Protein AF-A0A7U9SMJ0-F1 (afdb_monomer)

Sequence (114 aa):
MANGVTDVLMTYPGAEDYAAFNEEVFFVGTASQAQEAGYDLNVVLSGVGNAQETVGKPDILAMEDARLLIMDIAEPVKLGGKALYISDNATVSQNAKTAWRIHGESGLVYVIFK

Solvent-accessible surface area (backbone atoms only — not comparable to full-atom values): 6629 Å² total; per-residue (Å²): 132,81,86,83,79,82,89,83,88,84,86,62,97,44,53,62,54,46,14,64,74,69,75,44,54,41,46,75,43,39,46,63,55,39,48,74,72,67,53,84,55,90,47,66,25,31,24,70,92,42,70,88,46,68,43,39,42,73,53,52,58,66,41,78,88,35,37,31,39,39,32,63,57,76,67,75,43,78,52,101,32,33,53,47,29,30,24,89,46,38,49,60,45,99,81,27,35,33,40,32,48,41,90,91,56,75,73,77,32,42,37,35,28,79

Structure (mmCIF, N/CA/C/O backbone):
data_AF-A0A7U9SMJ0-F1
#
_entry.id   AF-A0A7U9SMJ0-F1
#
loop_
_atom_site.group_PDB
_atom_site.id
_atom_site.type_symbol
_atom_site.label_atom_id
_atom_site.label_alt_id
_atom_site.label_comp_id
_atom_site.label_asym_id
_atom_site.label_entity_id
_atom_site.label_seq_id
_atom_site.pdbx_PDB_ins_code
_atom_site.Cartn_x
_atom_site.Cartn_y
_atom_site.Cartn_z
_atom_site.occupancy
_atom_site.B_iso_or_equiv
_atom_site.auth_seq_id
_atom_site.auth_comp_id
_atom_site.auth_asym_id
_atom_site.auth_atom_id
_atom_site.pdbx_PDB_model_num
ATOM 1 N N . MET A 1 1 ? 14.835 16.521 -36.339 1.00 45.03 1 MET A N 1
ATOM 2 C CA . MET A 1 1 ? 15.362 15.304 -35.693 1.00 45.03 1 MET A CA 1
ATOM 3 C C . MET A 1 1 ? 14.473 15.054 -34.489 1.00 45.03 1 MET A C 1
ATOM 5 O O . MET A 1 1 ? 14.346 15.962 -33.683 1.00 45.03 1 MET A O 1
ATOM 9 N N . ALA A 1 2 ? 13.749 13.934 -34.443 1.00 56.38 2 ALA A N 1
ATOM 10 C CA . ALA A 1 2 ? 12.997 13.542 -33.250 1.00 56.38 2 ALA A CA 1
ATOM 11 C C . ALA A 1 2 ? 14.013 13.009 -32.232 1.00 56.38 2 ALA A C 1
ATOM 13 O O . ALA A 1 2 ? 14.895 12.242 -32.611 1.00 56.38 2 ALA A O 1
ATOM 14 N N . ASN A 1 3 ? 13.947 13.467 -30.986 1.00 65.50 3 ASN A N 1
ATOM 15 C CA . ASN A 1 3 ? 15.024 13.380 -29.994 1.00 65.50 3 ASN A CA 1
ATOM 16 C C . ASN A 1 3 ? 15.262 11.969 -29.410 1.00 65.50 3 ASN A C 1
ATOM 18 O O . ASN A 1 3 ? 15.470 11.856 -28.212 1.00 65.50 3 ASN A O 1
ATOM 22 N N . GLY A 1 4 ? 15.219 10.897 -30.208 1.00 78.44 4 GLY A N 1
ATOM 23 C CA . GLY A 1 4 ? 15.694 9.564 -29.807 1.00 78.44 4 GLY A CA 1
ATOM 24 C C . GLY A 1 4 ? 15.054 8.955 -28.550 1.00 78.44 4 GLY A C 1
ATOM 25 O O . GLY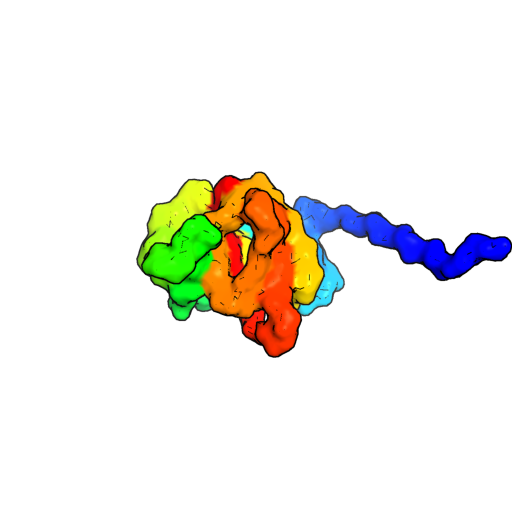 A 1 4 ? 15.662 8.080 -27.946 1.00 78.44 4 GLY A O 1
ATOM 26 N N . VAL A 1 5 ? 13.867 9.407 -28.136 1.00 82.75 5 VAL A N 1
ATOM 27 C CA . VAL A 1 5 ? 13.143 8.862 -26.976 1.00 82.75 5 VAL A CA 1
ATOM 28 C C . VAL A 1 5 ? 12.265 7.697 -27.429 1.00 82.75 5 VAL A C 1
ATOM 30 O O . VAL A 1 5 ? 11.589 7.796 -28.453 1.00 82.75 5 VAL A O 1
ATOM 33 N N . THR A 1 6 ? 12.289 6.601 -26.670 1.00 83.62 6 THR A N 1
ATOM 34 C CA . THR A 1 6 ? 11.388 5.452 -26.833 1.00 83.62 6 THR A CA 1
ATOM 35 C C . THR A 1 6 ? 10.601 5.263 -25.546 1.00 83.62 6 THR A C 1
ATOM 37 O O . THR A 1 6 ? 11.203 5.106 -24.487 1.00 83.62 6 THR A O 1
ATOM 40 N N . ASP A 1 7 ? 9.275 5.235 -25.659 1.00 87.62 7 ASP A N 1
ATOM 41 C CA . ASP A 1 7 ? 8.376 4.881 -24.565 1.00 87.62 7 ASP A CA 1
ATOM 42 C C . ASP A 1 7 ? 7.997 3.402 -24.676 1.00 87.62 7 ASP A C 1
ATOM 44 O O . ASP A 1 7 ? 7.677 2.910 -25.762 1.00 87.62 7 ASP A O 1
ATOM 48 N N . VAL A 1 8 ? 8.012 2.691 -23.550 1.00 89.12 8 VAL A N 1
ATOM 49 C CA . VAL A 1 8 ? 7.594 1.288 -23.471 1.00 89.12 8 VAL A CA 1
ATOM 50 C C . VAL A 1 8 ? 6.406 1.186 -22.524 1.00 89.12 8 VAL A C 1
ATOM 52 O O . VAL A 1 8 ? 6.463 1.659 -21.392 1.00 89.12 8 VAL A O 1
ATOM 55 N N . LEU A 1 9 ? 5.335 0.540 -22.987 1.00 91.19 9 LEU A N 1
ATOM 56 C CA . LEU A 1 9 ? 4.206 0.139 -22.154 1.00 91.19 9 LEU A CA 1
ATOM 57 C C . LEU A 1 9 ? 4.215 -1.384 -22.027 1.00 91.19 9 LEU A C 1
ATOM 59 O O . LEU A 1 9 ? 4.048 -2.090 -23.020 1.00 91.19 9 LEU A O 1
ATOM 63 N N . MET A 1 10 ? 4.38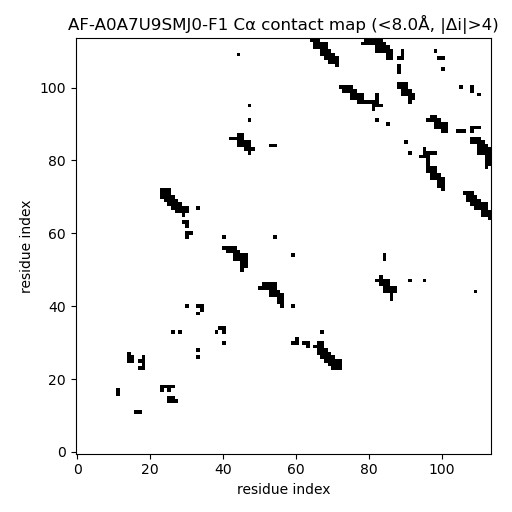5 -1.878 -20.804 1.00 93.81 10 MET A N 1
ATOM 64 C CA . MET A 1 10 ? 4.312 -3.301 -20.486 1.00 93.81 10 MET A CA 1
ATOM 65 C C . MET A 1 10 ? 3.069 -3.569 -19.639 1.00 93.81 10 MET A C 1
ATOM 67 O O . MET A 1 10 ? 2.717 -2.779 -18.767 1.00 93.81 10 MET A O 1
ATOM 71 N N . THR A 1 11 ? 2.365 -4.660 -19.932 1.00 95.12 11 THR A N 1
ATOM 72 C CA . THR A 1 11 ? 1.180 -5.085 -19.178 1.00 95.12 11 THR A CA 1
ATOM 73 C C . THR A 1 11 ? 1.440 -6.461 -18.597 1.00 95.12 11 THR A C 1
ATOM 75 O O . THR A 1 11 ? 1.767 -7.390 -19.331 1.00 95.12 11 THR A O 1
ATOM 78 N N . TYR A 1 12 ? 1.275 -6.568 -17.284 1.00 94.81 12 TYR A N 1
ATOM 79 C CA . TYR A 1 12 ? 1.403 -7.804 -16.524 1.00 94.81 12 TYR A CA 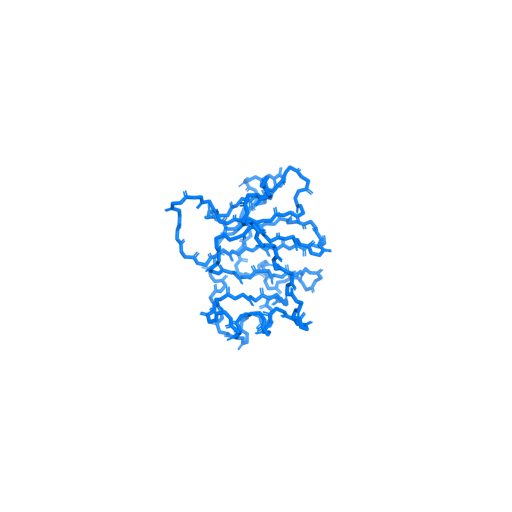1
ATOM 80 C C . TYR A 1 12 ? 0.003 -8.299 -16.129 1.00 94.81 12 TYR A C 1
ATOM 82 O O . TYR A 1 12 ? -0.873 -7.457 -15.900 1.00 94.81 12 TYR A O 1
ATOM 90 N N . PRO A 1 13 ? -0.241 -9.620 -16.048 1.00 95.94 13 PRO A N 1
ATOM 91 C CA . PRO A 1 13 ? -1.532 -10.145 -15.603 1.00 95.94 13 PRO A CA 1
ATOM 92 C C . PRO A 1 13 ? -1.890 -9.716 -14.172 1.00 95.94 13 PRO A C 1
ATOM 94 O O . PRO A 1 13 ? -3.039 -9.345 -13.916 1.00 95.94 13 PRO A O 1
ATOM 97 N N . GLY A 1 14 ? -0.912 -9.702 -13.262 1.00 93.12 14 GLY A N 1
ATOM 98 C CA . GLY A 1 14 ? -1.099 -9.267 -11.883 1.00 93.12 14 GLY A CA 1
ATOM 99 C C . GLY A 1 14 ? 0.147 -8.671 -11.227 1.00 93.12 14 GLY A C 1
ATOM 100 O O . GLY A 1 14 ? 1.220 -8.558 -11.818 1.00 93.12 14 GLY A O 1
ATOM 101 N N . ALA A 1 15 ? -0.026 -8.277 -9.962 1.00 93.44 15 ALA A N 1
ATOM 102 C CA . ALA A 1 15 ? 1.041 -7.757 -9.106 1.00 93.44 15 ALA A CA 1
ATOM 103 C C . ALA A 1 15 ? 2.177 -8.778 -8.913 1.00 93.44 15 ALA A C 1
ATOM 105 O O . ALA A 1 15 ? 3.343 -8.404 -8.925 1.00 93.44 15 ALA A O 1
ATOM 106 N N . GLU A 1 16 ? 1.831 -10.062 -8.794 1.00 93.81 16 GLU A N 1
ATOM 107 C CA . GLU A 1 16 ? 2.792 -11.157 -8.643 1.00 93.81 16 GLU A CA 1
ATOM 108 C C . GLU A 1 16 ? 3.674 -11.348 -9.884 1.00 93.81 16 GLU A C 1
ATOM 110 O O . GLU A 1 16 ? 4.879 -11.537 -9.747 1.00 93.81 16 GLU A O 1
ATOM 115 N N . ASP A 1 17 ? 3.117 -11.213 -11.093 1.00 96.81 17 ASP A N 1
ATOM 116 C CA . ASP A 1 17 ? 3.892 -11.300 -12.335 1.00 96.81 17 ASP A CA 1
ATOM 117 C C . ASP A 1 17 ? 4.839 -10.108 -12.487 1.00 96.81 17 ASP A C 1
ATOM 119 O O . ASP A 1 17 ? 5.972 -10.270 -12.939 1.00 96.81 17 ASP A O 1
ATOM 123 N N . TYR A 1 18 ? 4.389 -8.909 -12.094 1.00 95.25 18 TYR A N 1
ATOM 124 C CA . TYR A 1 18 ? 5.249 -7.727 -12.035 1.00 95.25 18 TYR A CA 1
ATOM 125 C C . TYR A 1 18 ? 6.411 -7.953 -11.062 1.00 95.25 18 TYR A C 1
ATOM 127 O O . TYR A 1 18 ? 7.564 -7.746 -11.439 1.00 95.25 18 TYR A O 1
ATOM 135 N N . ALA A 1 19 ? 6.116 -8.404 -9.839 1.00 95.31 19 ALA A N 1
ATOM 136 C CA . ALA A 1 19 ? 7.120 -8.677 -8.814 1.00 95.31 19 ALA A CA 1
ATOM 137 C C . ALA A 1 19 ? 8.146 -9.710 -9.299 1.00 95.31 19 ALA A C 1
ATOM 139 O O . ALA A 1 19 ? 9.349 -9.469 -9.235 1.00 95.31 19 ALA A O 1
ATOM 140 N N . ALA A 1 20 ? 7.672 -10.829 -9.854 1.00 96.19 20 ALA A N 1
ATOM 141 C CA . ALA A 1 20 ? 8.522 -11.909 -10.337 1.00 96.19 20 ALA A CA 1
ATOM 142 C C . ALA A 1 20 ? 9.393 -11.493 -11.530 1.00 96.19 20 ALA A C 1
ATOM 144 O O . ALA A 1 20 ? 10.559 -11.870 -11.588 1.00 96.19 20 ALA A O 1
ATOM 145 N N . PHE A 1 21 ? 8.848 -10.720 -12.475 1.00 96.19 21 PHE A N 1
ATOM 146 C CA . PHE A 1 21 ? 9.602 -10.270 -13.646 1.00 96.19 21 PHE A CA 1
ATOM 147 C C . PHE A 1 21 ? 10.675 -9.233 -13.294 1.00 96.19 21 PHE A C 1
ATOM 149 O O . PHE A 1 21 ? 11.754 -9.260 -13.881 1.00 96.19 21 PHE A O 1
ATOM 156 N N . ASN A 1 22 ? 10.376 -8.318 -12.367 1.00 95.06 22 ASN A N 1
ATOM 157 C CA . ASN A 1 22 ? 11.300 -7.248 -11.980 1.00 95.06 22 ASN A CA 1
ATOM 158 C C . ASN A 1 22 ? 12.225 -7.645 -10.817 1.00 95.06 22 ASN A C 1
ATOM 160 O O . ASN A 1 22 ? 13.122 -6.881 -10.492 1.00 95.06 22 ASN A O 1
ATOM 164 N N . GLU A 1 23 ? 12.034 -8.830 -10.225 1.00 95.50 23 GLU A N 1
ATOM 165 C CA . GLU A 1 23 ? 12.748 -9.301 -9.026 1.00 95.50 23 GLU A CA 1
ATOM 166 C C . GLU A 1 23 ? 12.565 -8.363 -7.814 1.00 95.50 23 GLU A C 1
ATOM 168 O O . GLU A 1 23 ? 13.453 -8.209 -6.978 1.00 95.50 23 GLU A O 1
ATOM 173 N N . GLU A 1 24 ? 11.377 -7.763 -7.707 1.00 95.38 24 GLU A N 1
ATOM 174 C CA . GLU A 1 24 ? 11.035 -6.742 -6.712 1.00 95.38 24 GLU A CA 1
ATOM 175 C C . GLU A 1 24 ? 9.990 -7.235 -5.706 1.00 95.38 24 GLU A C 1
ATOM 177 O O . GLU A 1 24 ? 9.207 -8.153 -5.969 1.00 95.38 24 GLU A O 1
ATOM 182 N N . VAL A 1 25 ? 9.896 -6.561 -4.556 1.00 96.94 25 VAL A N 1
ATOM 183 C CA . VAL A 1 25 ? 8.767 -6.766 -3.639 1.00 96.94 25 VAL A CA 1
ATOM 184 C C . VAL A 1 25 ? 7.586 -5.921 -4.102 1.00 96.94 25 VAL A C 1
ATOM 186 O O . VAL A 1 25 ? 7.606 -4.694 -4.001 1.00 96.94 25 VAL A O 1
ATOM 189 N N . PHE A 1 26 ? 6.526 -6.580 -4.568 1.00 97.69 26 PHE A N 1
ATOM 190 C CA . PHE A 1 26 ? 5.280 -5.916 -4.939 1.00 97.69 26 PHE A CA 1
ATOM 191 C C . PHE A 1 26 ? 4.068 -6.826 -4.703 1.00 97.69 26 PHE A C 1
ATOM 193 O O . PHE A 1 26 ? 3.742 -7.700 -5.504 1.00 97.69 26 PHE A O 1
ATOM 200 N N . PHE A 1 27 ? 3.383 -6.617 -3.582 1.00 98.19 27 PHE A N 1
ATOM 201 C CA . PHE A 1 27 ? 2.246 -7.420 -3.147 1.00 98.19 27 PHE A CA 1
ATOM 202 C C . PHE A 1 27 ? 0.973 -6.581 -3.072 1.00 98.19 27 PHE A C 1
ATOM 204 O O . PHE A 1 27 ? 0.981 -5.476 -2.532 1.00 98.19 27 PHE A O 1
ATOM 211 N N . VAL A 1 28 ? -0.147 -7.137 -3.549 1.00 97.81 28 VAL A N 1
ATOM 212 C CA . VAL A 1 28 ? -1.480 -6.539 -3.386 1.00 97.81 28 VAL A CA 1
ATOM 213 C C . VAL A 1 28 ? -2.504 -7.612 -3.019 1.00 97.81 28 VAL A C 1
ATOM 215 O O . VAL A 1 28 ? -2.943 -8.387 -3.866 1.00 97.81 28 VAL A O 1
ATOM 218 N N . GLY A 1 29 ? -2.998 -7.600 -1.785 1.00 97.69 29 GLY A N 1
ATOM 219 C CA . GLY A 1 29 ? -3.906 -8.636 -1.271 1.00 97.69 29 GLY A CA 1
ATOM 220 C C . GLY A 1 29 ? -4.702 -8.165 -0.062 1.00 97.69 29 GLY A C 1
ATOM 221 O O . GLY A 1 29 ? -4.884 -6.962 0.114 1.00 97.69 29 GLY A O 1
ATOM 222 N N . THR A 1 30 ? -5.217 -9.092 0.736 1.00 98.12 30 THR A N 1
ATOM 223 C CA . THR A 1 30 ? -5.737 -8.818 2.086 1.00 98.12 30 THR A CA 1
ATOM 224 C C . THR A 1 30 ? -4.610 -8.907 3.120 1.00 98.12 30 THR A C 1
ATOM 226 O O . THR A 1 30 ? -3.532 -9.435 2.835 1.00 98.12 30 THR A O 1
ATOM 229 N N . ALA A 1 31 ? -4.853 -8.432 4.344 1.00 98.06 31 ALA A N 1
ATOM 230 C CA . ALA A 1 31 ? -3.897 -8.588 5.441 1.00 98.06 31 ALA A CA 1
ATOM 231 C C . ALA A 1 31 ? -3.616 -10.071 5.770 1.00 98.06 31 ALA A C 1
ATOM 233 O O . ALA A 1 31 ? -2.465 -10.437 5.992 1.00 98.06 31 ALA A O 1
ATOM 234 N N . SER A 1 32 ? -4.633 -10.944 5.713 1.00 97.50 32 SER A N 1
ATOM 235 C CA . SER A 1 32 ? -4.451 -12.397 5.898 1.00 97.50 32 SER A CA 1
ATOM 236 C C . SER A 1 32 ? -3.515 -12.990 4.845 1.00 97.50 32 SER A C 1
ATOM 238 O O . SER A 1 32 ? -2.563 -13.684 5.185 1.00 97.50 32 SER A O 1
ATOM 240 N N . GLN A 1 33 ? -3.728 -12.648 3.569 1.00 97.94 33 GLN A N 1
ATOM 241 C CA . GLN A 1 33 ? -2.874 -13.111 2.470 1.00 97.94 33 GLN A CA 1
ATOM 242 C C . GLN A 1 33 ? -1.429 -12.618 2.620 1.00 97.94 33 GLN A C 1
ATOM 244 O O . GLN A 1 33 ? -0.497 -13.361 2.331 1.00 97.94 33 GLN A O 1
ATOM 249 N N . ALA A 1 34 ? -1.222 -11.386 3.099 1.00 98.19 34 ALA A N 1
ATOM 250 C CA . ALA A 1 34 ? 0.122 -10.871 3.357 1.00 98.19 34 ALA A CA 1
ATOM 251 C C . ALA A 1 34 ? 0.827 -11.653 4.475 1.00 98.19 34 ALA A C 1
ATOM 253 O O . ALA A 1 34 ? 2.010 -11.975 4.364 1.00 98.19 34 ALA A O 1
ATOM 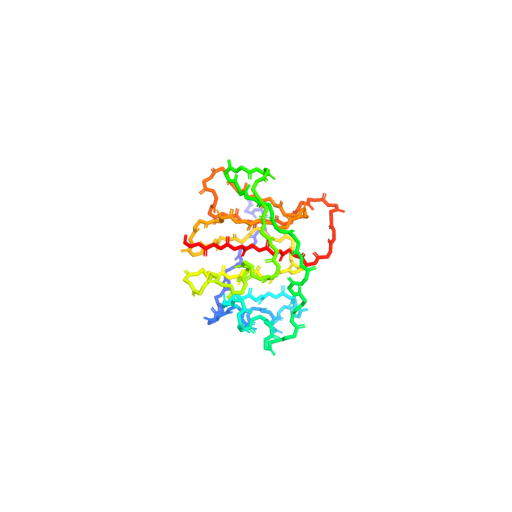254 N N . GLN A 1 35 ? 0.096 -11.992 5.539 1.00 97.31 35 GLN A N 1
ATOM 255 C CA . GLN A 1 35 ? 0.630 -12.796 6.633 1.00 97.31 35 GLN A CA 1
ATOM 256 C C . GLN A 1 35 ? 0.977 -14.220 6.174 1.00 97.31 35 GLN A C 1
ATOM 258 O O . GLN A 1 35 ? 2.036 -14.732 6.532 1.00 97.31 35 GLN A O 1
ATOM 263 N N . GLU A 1 36 ? 0.120 -14.844 5.365 1.00 97.62 36 GLU A N 1
ATOM 264 C CA . GLU A 1 36 ? 0.373 -16.158 4.754 1.00 97.62 36 GLU A CA 1
ATOM 265 C C . GLU A 1 36 ? 1.589 -16.134 3.817 1.00 97.62 36 GLU A C 1
ATOM 267 O O . GLU A 1 36 ? 2.365 -17.089 3.792 1.00 97.62 36 GLU A O 1
ATOM 272 N N . ALA A 1 37 ? 1.799 -15.023 3.105 1.00 96.75 37 ALA A N 1
ATOM 273 C CA . ALA A 1 37 ? 2.975 -14.789 2.268 1.00 96.75 37 ALA A CA 1
ATOM 274 C C . ALA A 1 37 ? 4.257 -14.469 3.068 1.00 96.75 37 ALA A C 1
ATOM 276 O O . ALA A 1 37 ? 5.333 -14.364 2.482 1.00 96.75 37 ALA A O 1
ATOM 277 N N . GLY A 1 38 ? 4.167 -14.339 4.398 1.00 97.62 38 GLY A N 1
ATOM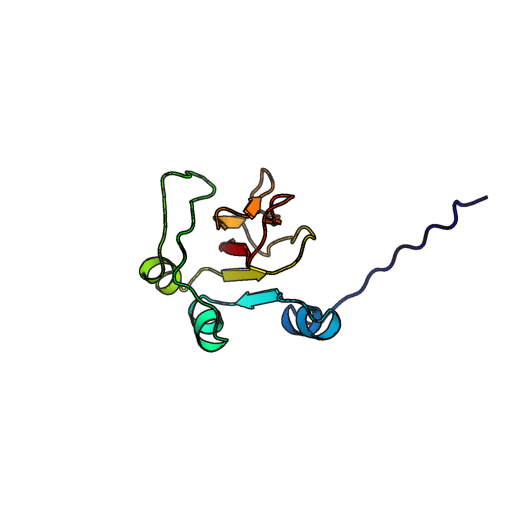 278 C CA . GLY A 1 38 ? 5.316 -14.153 5.287 1.00 97.62 38 GLY A CA 1
ATOM 279 C C . GLY A 1 38 ? 5.711 -12.699 5.558 1.00 97.62 38 GLY A C 1
ATOM 280 O O . GLY A 1 38 ? 6.773 -12.471 6.138 1.00 97.62 38 GLY A O 1
ATOM 281 N N . TYR A 1 39 ? 4.889 -11.715 5.183 1.00 98.19 39 TYR A N 1
ATOM 282 C CA . TYR A 1 39 ? 5.160 -10.312 5.505 1.00 98.19 39 TYR A CA 1
ATOM 283 C C . TYR A 1 39 ? 4.937 -10.017 6.994 1.00 98.19 39 TYR A C 1
ATOM 285 O O . TYR A 1 39 ? 3.966 -10.475 7.605 1.00 98.19 39 TYR A O 1
ATOM 293 N N . ASP A 1 40 ? 5.819 -9.200 7.578 1.00 97.62 40 ASP A N 1
ATOM 294 C CA . ASP A 1 40 ? 5.665 -8.746 8.958 1.00 97.62 40 ASP A CA 1
ATOM 295 C C . ASP A 1 40 ? 4.657 -7.596 9.045 1.00 97.62 40 ASP A C 1
ATOM 297 O O . ASP A 1 40 ? 4.911 -6.475 8.615 1.00 97.62 40 ASP A O 1
ATOM 301 N N . LEU A 1 41 ? 3.498 -7.883 9.637 1.00 98.06 41 LEU A N 1
ATOM 302 C CA . LEU A 1 41 ? 2.452 -6.893 9.889 1.00 98.06 41 LEU A CA 1
ATOM 303 C C . LEU A 1 41 ? 2.565 -6.233 11.267 1.00 98.06 41 LEU A C 1
ATOM 305 O O . LEU A 1 41 ? 1.649 -5.514 11.663 1.00 98.06 41 LEU A O 1
ATOM 309 N N . ASN A 1 42 ? 3.640 -6.472 12.027 1.00 97.75 42 ASN A N 1
ATOM 310 C CA . ASN A 1 42 ? 3.921 -5.766 13.278 1.00 97.75 42 ASN A CA 1
ATOM 311 C C . ASN A 1 42 ? 4.421 -4.332 13.019 1.00 97.75 42 ASN A C 1
ATOM 313 O O . ASN A 1 42 ? 5.497 -3.927 13.456 1.00 97.75 42 ASN A O 1
ATOM 317 N N . VAL A 1 43 ? 3.611 -3.577 12.284 1.00 97.75 43 VAL A N 1
ATOM 318 C CA . VAL A 1 43 ? 3.828 -2.190 11.890 1.00 97.75 43 VAL A CA 1
ATOM 319 C C . VAL A 1 43 ? 2.743 -1.312 12.501 1.00 97.75 43 VAL A C 1
ATOM 321 O O . VAL A 1 43 ? 1.655 -1.783 12.844 1.00 97.75 43 VAL A O 1
ATOM 324 N N . VAL A 1 44 ? 3.048 -0.025 12.625 1.00 98.25 44 VAL A N 1
ATOM 325 C CA . VAL A 1 44 ? 2.069 1.011 12.954 1.00 98.25 44 VAL A CA 1
ATOM 326 C C . VAL A 1 44 ? 1.857 1.835 11.697 1.00 98.25 44 VAL A C 1
ATOM 328 O O . VAL A 1 44 ? 2.826 2.293 11.093 1.00 98.25 44 VAL A O 1
ATOM 331 N N . LEU A 1 45 ? 0.601 1.989 11.286 1.00 98.69 45 LEU A N 1
ATOM 332 C CA . LEU A 1 45 ? 0.239 2.807 10.132 1.00 98.69 45 LEU A CA 1
ATOM 333 C C . LEU A 1 45 ? -0.549 4.024 10.598 1.00 98.69 45 LEU A C 1
ATOM 335 O O . LEU A 1 45 ? -1.389 3.916 11.492 1.00 98.69 45 LEU A O 1
ATOM 339 N N . SER A 1 46 ? -0.300 5.158 9.957 1.00 98.69 46 SER A N 1
ATOM 340 C CA . SER A 1 46 ? -0.951 6.434 10.250 1.00 98.69 46 SER A CA 1
ATOM 341 C C . SER A 1 46 ? -2.051 6.728 9.233 1.00 98.69 46 SER A C 1
ATOM 343 O O . SER A 1 46 ? -1.904 6.452 8.039 1.00 98.69 46 SER A O 1
ATOM 345 N N . GLY A 1 47 ? -3.163 7.295 9.697 1.00 98.50 47 GLY A N 1
ATOM 346 C CA . GLY A 1 47 ? -4.313 7.640 8.870 1.00 98.50 47 GLY A CA 1
ATOM 347 C C . GLY A 1 47 ? -4.003 8.768 7.887 1.00 98.50 47 GLY A C 1
ATOM 348 O O . GLY A 1 47 ? -3.501 9.826 8.262 1.00 98.50 47 GLY A O 1
ATOM 349 N N . VAL A 1 48 ? -4.375 8.584 6.619 1.00 98.00 48 VAL A N 1
ATOM 350 C CA . VAL A 1 48 ? -4.177 9.585 5.554 1.00 98.00 48 VAL A CA 1
ATOM 351 C C . VAL A 1 48 ? -4.986 10.861 5.820 1.00 98.00 48 VAL A C 1
ATOM 353 O O . VAL A 1 48 ? -4.537 11.960 5.503 1.00 98.00 48 VAL A O 1
ATOM 356 N N . GLY A 1 49 ? -6.185 10.733 6.401 1.00 95.12 49 GLY A N 1
ATOM 357 C CA . GLY A 1 49 ? -7.036 11.875 6.758 1.00 95.12 49 GLY A CA 1
ATOM 358 C C . GLY A 1 49 ? -6.693 12.517 8.106 1.00 95.12 49 GLY A C 1
ATOM 359 O O . GLY A 1 49 ? -7.023 13.680 8.332 1.00 95.12 49 GLY A O 1
ATOM 360 N N . ASN A 1 50 ? -6.042 11.767 8.996 1.00 96.31 50 ASN A N 1
ATOM 361 C CA . ASN A 1 50 ? -5.656 12.206 10.329 1.00 96.31 50 ASN A CA 1
ATOM 362 C C . ASN A 1 50 ? -4.463 11.375 10.821 1.00 96.31 50 ASN A C 1
ATOM 364 O O . ASN A 1 50 ? -4.634 10.238 11.243 1.00 96.31 50 ASN A O 1
ATOM 368 N N . ALA A 1 51 ? -3.268 11.967 10.833 1.00 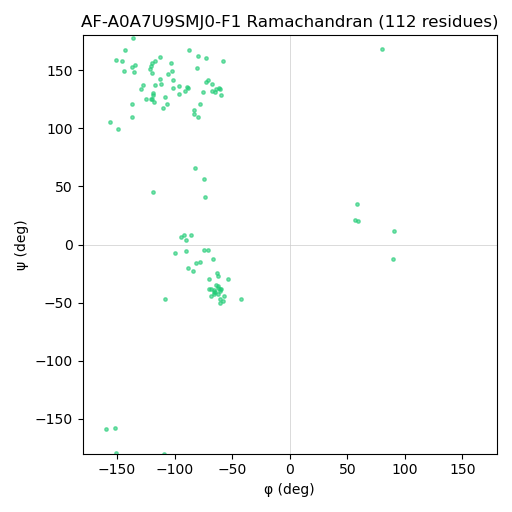94.00 51 ALA A N 1
ATOM 369 C CA . ALA A 1 51 ? -2.044 11.271 11.235 1.00 94.00 51 ALA A CA 1
ATOM 370 C C . ALA A 1 51 ? -2.003 10.869 12.724 1.00 94.00 51 ALA A C 1
ATOM 372 O O . ALA A 1 51 ? -1.131 10.107 13.122 1.00 94.00 51 ALA A O 1
ATOM 373 N N . GLN A 1 52 ? -2.916 11.382 13.560 1.00 96.31 52 GLN A N 1
ATOM 374 C CA . GLN A 1 52 ? -3.051 10.940 14.956 1.00 96.31 52 GLN A CA 1
ATOM 375 C C . GLN A 1 52 ? -3.866 9.649 15.089 1.00 96.31 52 GLN A C 1
ATOM 377 O O . GLN A 1 52 ? -3.852 9.018 16.142 1.00 96.31 52 GLN A O 1
ATOM 382 N N . GLU A 1 53 ? -4.602 9.270 14.045 1.00 97.75 53 GLU A N 1
ATOM 383 C CA . GLU A 1 53 ? -5.292 7.992 13.982 1.00 97.75 53 GLU A CA 1
ATOM 384 C C . GLU A 1 53 ? -4.298 6.934 13.511 1.00 97.75 53 GLU A C 1
ATOM 386 O O . GLU A 1 53 ? -3.796 7.007 12.389 1.00 97.75 53 GLU A O 1
ATOM 391 N N . THR A 1 54 ? -3.998 5.967 14.371 1.00 98.38 54 THR A N 1
ATOM 392 C CA . THR A 1 54 ? -3.054 4.898 14.056 1.00 98.38 54 THR A CA 1
ATOM 393 C C . THR A 1 54 ? -3.708 3.536 14.176 1.00 98.38 54 THR A C 1
ATOM 395 O O . THR A 1 54 ? -4.638 3.340 14.958 1.00 98.38 54 THR A O 1
ATOM 398 N N . VAL A 1 55 ? -3.212 2.593 13.380 1.00 98.50 55 VAL A N 1
ATOM 399 C CA . VAL A 1 55 ? -3.649 1.195 13.390 1.00 98.50 55 VAL A CA 1
ATOM 400 C C . VAL A 1 55 ? -2.438 0.286 13.529 1.00 98.50 55 VAL A C 1
ATOM 402 O O . VAL A 1 55 ? -1.399 0.521 12.905 1.00 98.50 55 VAL A O 1
ATOM 405 N N . GLY A 1 56 ? -2.564 -0.737 14.372 1.00 98.25 56 GLY A N 1
ATOM 406 C CA . GLY A 1 56 ? -1.541 -1.766 14.557 1.00 98.25 56 GLY A CA 1
ATOM 407 C C . GLY A 1 56 ? -1.974 -3.107 13.976 1.00 98.25 56 GLY A C 1
ATOM 408 O O . GLY A 1 56 ? -3.090 -3.258 13.483 1.00 98.25 56 GLY A O 1
ATOM 409 N N . LYS A 1 57 ? -1.116 -4.126 14.089 1.00 98.06 57 LYS A N 1
ATOM 410 C CA . LYS A 1 57 ? -1.385 -5.487 13.587 1.00 98.06 57 LYS A CA 1
ATOM 411 C C . LYS A 1 57 ? -2.814 -6.014 13.841 1.00 98.06 57 LYS A C 1
ATOM 413 O O . LYS A 1 57 ? -3.388 -6.550 12.894 1.00 98.06 57 LYS A O 1
ATOM 418 N N . PRO A 1 58 ? -3.407 -5.902 15.052 1.00 98.06 58 PRO A N 1
ATOM 419 C CA . PRO A 1 58 ? -4.763 -6.399 15.291 1.00 98.06 58 PRO A CA 1
ATOM 420 C C . PRO A 1 58 ? -5.813 -5.693 14.427 1.00 98.06 58 PRO A C 1
ATOM 422 O O . PRO A 1 58 ? -6.673 -6.355 13.854 1.00 98.06 58 PRO A O 1
ATOM 425 N N . ASP A 1 59 ? -5.704 -4.372 14.289 1.00 98.19 59 ASP A N 1
ATOM 426 C CA . ASP A 1 59 ? -6.615 -3.562 13.481 1.00 98.19 59 ASP A CA 1
ATOM 427 C C . ASP A 1 59 ? -6.429 -3.865 11.991 1.00 98.19 59 ASP A C 1
ATOM 429 O O . ASP A 1 59 ? -7.403 -4.080 11.277 1.00 98.19 59 ASP A O 1
ATOM 433 N N . ILE A 1 60 ? -5.173 -3.962 11.535 1.00 98.19 60 ILE A N 1
ATOM 434 C CA . ILE A 1 60 ? -4.821 -4.300 10.148 1.00 98.19 60 ILE A CA 1
ATOM 435 C C . ILE A 1 60 ? -5.437 -5.650 9.752 1.00 98.19 60 ILE A C 1
ATOM 437 O O . ILE A 1 60 ? -6.009 -5.772 8.671 1.00 98.19 60 ILE A O 1
ATOM 441 N N . LEU A 1 61 ? -5.353 -6.657 10.630 1.00 97.38 61 LEU A N 1
ATOM 442 C CA . LEU A 1 61 ? -5.936 -7.982 10.396 1.00 97.38 61 LEU A CA 1
ATOM 443 C C . LEU A 1 61 ? -7.470 -7.984 10.449 1.00 97.38 61 LEU A C 1
ATOM 445 O O . LEU A 1 61 ? -8.089 -8.793 9.765 1.00 97.38 61 LEU A O 1
ATOM 449 N N . ALA A 1 62 ? -8.083 -7.090 11.229 1.00 97.56 62 ALA A N 1
ATOM 450 C CA . ALA A 1 62 ? -9.537 -6.984 11.347 1.00 97.56 62 ALA A CA 1
ATOM 451 C C . ALA A 1 62 ? -10.207 -6.264 10.155 1.00 97.56 62 ALA A C 1
ATOM 453 O O . ALA A 1 62 ? -11.424 -6.353 9.992 1.00 97.56 62 ALA A O 1
ATOM 454 N N . MET A 1 63 ? -9.445 -5.557 9.311 1.00 96.06 63 MET A N 1
ATOM 455 C CA . MET A 1 63 ? -9.960 -4.852 8.126 1.00 96.06 63 MET A CA 1
ATOM 456 C C . MET A 1 63 ? -10.141 -5.782 6.915 1.00 96.06 63 MET A C 1
ATOM 458 O O . MET A 1 63 ? -9.480 -5.629 5.887 1.00 96.06 63 MET A O 1
ATOM 462 N N . GLU A 1 64 ? -11.059 -6.743 7.014 1.00 92.19 64 GLU A N 1
ATOM 463 C CA . GLU A 1 64 ? -11.302 -7.754 5.968 1.00 92.19 64 GLU A CA 1
ATOM 464 C C . GLU A 1 64 ? -11.784 -7.170 4.627 1.00 92.19 64 GLU A C 1
ATOM 466 O O . GLU A 1 64 ? -11.552 -7.752 3.567 1.00 92.19 64 GLU A O 1
ATOM 471 N N . ASP A 1 65 ? -12.438 -6.009 4.655 1.00 94.12 65 ASP A N 1
ATOM 472 C CA . ASP A 1 65 ? -12.952 -5.306 3.477 1.00 94.12 65 ASP A CA 1
ATOM 473 C C . ASP A 1 65 ? -11.936 -4.323 2.863 1.00 94.12 65 ASP A C 1
ATOM 475 O O . ASP A 1 65 ? -12.264 -3.596 1.922 1.00 94.12 65 ASP A O 1
ATOM 479 N N . ALA A 1 66 ? -10.709 -4.273 3.391 1.00 97.62 66 ALA A N 1
ATOM 480 C CA . ALA A 1 66 ? -9.622 -3.458 2.865 1.00 97.62 66 ALA A CA 1
ATOM 481 C C . ALA A 1 66 ? -8.605 -4.285 2.071 1.00 97.62 66 ALA A C 1
ATOM 483 O O . ALA A 1 66 ? -8.416 -5.486 2.276 1.00 97.62 66 ALA A O 1
ATOM 484 N N . ARG A 1 67 ? -7.897 -3.610 1.166 1.00 98.44 67 ARG A N 1
ATOM 485 C CA . ARG A 1 67 ? -6.721 -4.155 0.485 1.00 98.44 67 ARG A CA 1
ATOM 486 C C . ARG A 1 67 ? -5.452 -3.589 1.102 1.00 98.44 67 ARG A C 1
ATOM 488 O O . ARG A 1 67 ? -5.434 -2.450 1.560 1.00 98.44 67 ARG A O 1
ATOM 495 N N . LEU A 1 68 ? -4.393 -4.386 1.068 1.00 98.62 68 LEU A N 1
ATOM 496 C CA . LEU A 1 68 ? -3.057 -4.045 1.527 1.00 98.62 68 LEU A CA 1
ATOM 497 C C . LEU A 1 68 ? -2.088 -4.113 0.344 1.00 98.62 68 LEU A C 1
ATOM 499 O O . LEU A 1 68 ? -1.980 -5.150 -0.315 1.00 98.62 68 LEU A O 1
ATOM 503 N N . LEU A 1 69 ? -1.408 -3.000 0.082 1.00 98.69 69 LEU A N 1
ATOM 504 C CA . LEU A 1 69 ? -0.233 -2.915 -0.781 1.00 98.69 69 LEU A CA 1
ATOM 505 C C . LEU A 1 69 ? 1.015 -2.988 0.104 1.00 98.69 69 LEU A C 1
ATOM 507 O O . LEU A 1 69 ? 1.118 -2.227 1.068 1.00 98.69 69 LEU A O 1
ATOM 511 N N . ILE A 1 70 ? 1.950 -3.871 -0.249 1.00 98.69 70 ILE A N 1
ATOM 512 C CA . ILE A 1 70 ? 3.298 -3.926 0.329 1.00 98.69 70 ILE A CA 1
ATOM 513 C C . ILE A 1 70 ? 4.293 -3.831 -0.819 1.00 98.69 70 ILE A C 1
ATOM 515 O O . ILE A 1 70 ? 4.201 -4.618 -1.761 1.00 98.69 70 ILE A O 1
ATOM 519 N N . MET A 1 71 ? 5.221 -2.878 -0.770 1.00 97.88 71 MET A N 1
ATOM 520 C CA . MET A 1 71 ? 6.164 -2.680 -1.872 1.00 97.88 71 MET A CA 1
ATOM 521 C C . MET A 1 71 ? 7.565 -2.264 -1.430 1.00 97.88 71 MET A C 1
ATOM 523 O O . MET A 1 71 ? 7.725 -1.551 -0.435 1.00 97.88 71 MET A O 1
ATOM 527 N N . ASP A 1 72 ? 8.556 -2.668 -2.223 1.00 96.56 72 ASP A N 1
ATOM 528 C CA . ASP A 1 72 ? 9.934 -2.174 -2.180 1.00 96.56 72 ASP A CA 1
ATOM 529 C C . ASP A 1 72 ? 10.353 -1.509 -3.495 1.00 96.56 72 ASP A C 1
ATOM 531 O O . ASP A 1 72 ? 11.422 -1.768 -4.018 1.00 96.56 72 ASP A O 1
ATOM 535 N N . ILE A 1 73 ? 9.491 -0.656 -4.053 1.00 94.25 73 ILE A N 1
ATOM 536 C CA . ILE A 1 73 ? 9.769 0.042 -5.314 1.00 94.25 73 ILE A CA 1
ATOM 537 C C . ILE A 1 73 ? 9.741 1.561 -5.123 1.00 94.25 73 ILE A C 1
ATOM 539 O O . ILE A 1 73 ? 9.087 2.079 -4.209 1.00 94.25 73 ILE A O 1
ATOM 543 N N . ALA A 1 74 ? 10.467 2.287 -5.974 1.00 89.00 74 ALA A N 1
ATOM 544 C CA . ALA A 1 74 ? 10.543 3.750 -5.918 1.00 89.00 74 ALA A CA 1
ATOM 545 C C . ALA A 1 74 ? 9.432 4.426 -6.740 1.00 89.00 74 ALA A C 1
ATOM 547 O O . ALA A 1 74 ? 9.112 5.600 -6.527 1.00 89.00 74 ALA A O 1
ATOM 548 N N . GLU A 1 75 ? 8.849 3.695 -7.686 1.00 92.56 75 GLU A N 1
ATOM 549 C CA . GLU A 1 75 ? 7.861 4.190 -8.627 1.00 92.56 75 GLU A CA 1
ATOM 550 C C . GLU A 1 75 ? 6.513 4.473 -7.942 1.00 92.56 75 GLU A C 1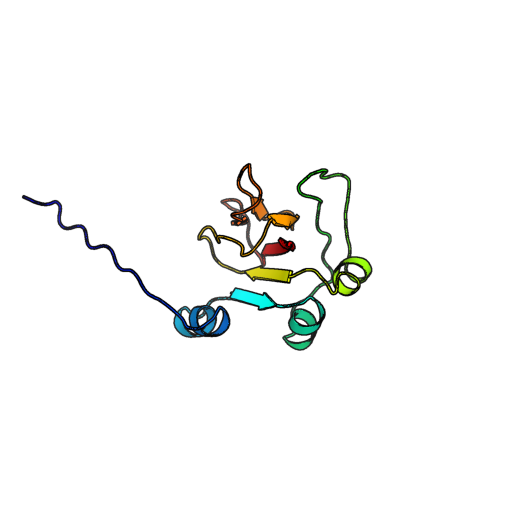
ATOM 552 O O . GLU A 1 75 ? 6.056 3.701 -7.094 1.00 92.56 75 GLU A O 1
ATOM 557 N N . PRO A 1 76 ? 5.809 5.553 -8.330 1.00 96.69 76 PRO A N 1
ATOM 558 C CA . PRO A 1 76 ? 4.458 5.797 -7.851 1.00 96.69 76 PRO A CA 1
ATOM 559 C C . PRO A 1 76 ? 3.461 4.738 -8.320 1.00 96.69 76 PRO A C 1
ATOM 561 O O . PRO A 1 76 ? 3.319 4.469 -9.513 1.00 96.69 76 PRO A O 1
ATOM 564 N N . VAL A 1 77 ? 2.680 4.216 -7.379 1.00 97.69 77 VAL A N 1
ATOM 565 C CA . VAL A 1 77 ? 1.688 3.165 -7.614 1.00 97.69 77 VAL A CA 1
ATOM 566 C C . VAL A 1 77 ? 0.292 3.748 -7.562 1.00 97.69 77 VAL A C 1
ATOM 568 O O . VAL A 1 77 ? -0.141 4.286 -6.542 1.00 97.69 77 VAL A O 1
ATOM 571 N N . LYS A 1 78 ? -0.448 3.613 -8.663 1.00 97.94 78 LYS A N 1
ATOM 572 C CA . LYS A 1 78 ? -1.872 3.946 -8.702 1.00 97.94 78 LYS A CA 1
ATOM 573 C C . LYS A 1 78 ? -2.683 2.821 -8.058 1.00 97.94 78 LYS A C 1
ATOM 575 O O . LYS A 1 78 ? -2.663 1.686 -8.524 1.00 97.94 78 LYS A O 1
ATOM 580 N N . LEU A 1 79 ? -3.428 3.158 -7.015 1.00 98.12 79 LEU A N 1
ATOM 581 C CA . LEU A 1 79 ? -4.253 2.231 -6.253 1.00 98.12 79 LEU A CA 1
ATOM 582 C C . LEU A 1 79 ? -5.588 1.965 -6.961 1.00 98.12 79 LEU A C 1
ATOM 584 O O . LEU A 1 79 ? -6.140 2.828 -7.651 1.00 98.12 79 LEU A O 1
ATOM 588 N N . GLY A 1 80 ? -6.149 0.777 -6.719 1.00 95.94 80 GLY A N 1
ATOM 589 C CA . GLY A 1 80 ? -7.517 0.427 -7.126 1.00 95.94 80 GLY A CA 1
ATOM 590 C C . GLY A 1 80 ? -8.613 1.139 -6.318 1.00 95.94 80 GLY A C 1
ATOM 591 O O . GLY A 1 80 ? -9.786 1.014 -6.651 1.00 95.94 80 GLY A O 1
ATOM 592 N N . GLY A 1 81 ? -8.225 1.901 -5.293 1.00 97.31 81 GLY A N 1
ATOM 593 C CA . GLY A 1 81 ? -9.093 2.617 -4.361 1.00 97.31 81 GLY A CA 1
ATOM 594 C C . GLY A 1 81 ? -8.411 3.872 -3.808 1.00 97.31 81 GLY A C 1
ATOM 595 O O . GLY A 1 81 ? -7.493 4.416 -4.427 1.00 97.31 81 GLY A O 1
ATOM 596 N N . LYS A 1 82 ? -8.859 4.354 -2.650 1.00 98.31 82 LYS A N 1
ATOM 597 C CA . LYS A 1 82 ? -8.213 5.416 -1.873 1.00 98.31 82 LYS A CA 1
ATOM 598 C C . LYS A 1 82 ? -7.435 4.826 -0.703 1.00 98.31 82 LYS A C 1
ATOM 600 O O . LYS A 1 82 ? -7.960 3.992 0.031 1.00 98.31 82 LYS A O 1
ATOM 605 N N . ALA A 1 83 ? -6.212 5.305 -0.506 1.00 98.75 83 ALA A N 1
ATOM 606 C CA . ALA A 1 83 ? -5.422 5.022 0.682 1.00 98.75 83 ALA A CA 1
ATOM 607 C C . ALA A 1 83 ? -6.132 5.543 1.941 1.00 98.75 83 ALA A C 1
ATOM 609 O O . ALA A 1 83 ? -6.632 6.671 1.965 1.00 98.75 83 ALA A O 1
ATOM 610 N N . LEU A 1 84 ? -6.156 4.704 2.972 1.00 98.50 84 LEU A N 1
ATOM 611 C CA . LEU A 1 84 ? -6.730 4.966 4.289 1.00 98.50 84 LEU A CA 1
ATOM 612 C C . LEU A 1 84 ? -5.629 5.134 5.334 1.00 98.50 84 LEU A C 1
ATOM 614 O O . LEU A 1 84 ? -5.652 6.113 6.073 1.00 98.50 84 LEU A O 1
ATOM 618 N N . TYR A 1 85 ? -4.648 4.225 5.340 1.00 98.81 85 TYR A N 1
ATOM 619 C CA . TYR A 1 85 ? -3.499 4.248 6.247 1.00 98.81 85 TYR A CA 1
ATOM 620 C C . TYR A 1 85 ? -2.211 3.951 5.487 1.00 98.81 85 TYR A C 1
ATOM 622 O O . TYR A 1 85 ? -2.227 3.189 4.515 1.00 98.81 85 TYR A O 1
ATOM 630 N N . ILE A 1 86 ? -1.109 4.541 5.940 1.00 98.75 86 ILE A N 1
ATOM 631 C CA . ILE A 1 86 ? 0.218 4.402 5.335 1.00 98.75 86 ILE A CA 1
ATOM 632 C C . ILE A 1 86 ? 1.300 4.218 6.400 1.00 98.75 86 ILE A C 1
ATOM 634 O O . ILE A 1 86 ? 1.147 4.688 7.526 1.00 98.75 86 ILE A O 1
ATOM 638 N N . SER A 1 87 ? 2.391 3.545 6.042 1.00 98.56 87 SER A N 1
ATOM 639 C CA . SER A 1 87 ? 3.609 3.505 6.856 1.00 98.56 87 SER A CA 1
ATOM 640 C C . SER A 1 87 ? 4.362 4.838 6.806 1.00 98.56 87 SER A C 1
ATOM 642 O O . SER A 1 87 ? 4.199 5.622 5.872 1.00 98.56 87 SER A O 1
ATOM 644 N N . ASP A 1 88 ? 5.230 5.077 7.789 1.00 97.56 88 ASP A N 1
ATOM 645 C CA . ASP A 1 88 ? 5.940 6.357 7.950 1.00 97.56 88 ASP A CA 1
ATOM 646 C C . ASP A 1 88 ? 6.881 6.706 6.782 1.00 97.56 88 ASP A C 1
ATOM 648 O O . ASP A 1 88 ? 7.141 7.876 6.516 1.00 97.56 88 ASP A O 1
ATOM 652 N N . ASN A 1 89 ? 7.361 5.699 6.047 1.00 97.88 89 ASN A N 1
ATOM 653 C CA . ASN A 1 89 ? 8.204 5.858 4.858 1.00 97.88 89 ASN A CA 1
ATOM 654 C C . ASN A 1 89 ? 7.409 6.075 3.556 1.00 97.88 89 ASN A C 1
ATOM 656 O O . ASN A 1 89 ? 7.985 6.056 2.462 1.00 97.88 89 ASN A O 1
ATOM 660 N N . ALA A 1 90 ? 6.092 6.259 3.642 1.00 97.94 90 ALA A N 1
ATOM 661 C CA . ALA A 1 90 ? 5.209 6.391 2.496 1.00 97.94 90 ALA A CA 1
ATOM 662 C C . ALA A 1 90 ? 4.490 7.740 2.477 1.00 97.94 90 ALA A C 1
ATOM 664 O O . ALA A 1 90 ? 4.278 8.400 3.491 1.00 97.94 90 ALA A O 1
ATOM 665 N N . THR A 1 91 ? 4.076 8.150 1.285 1.00 97.69 91 THR A N 1
ATOM 666 C CA . THR A 1 91 ? 3.198 9.302 1.097 1.00 97.69 91 THR A CA 1
ATOM 667 C C . THR A 1 91 ? 2.215 9.034 -0.038 1.00 97.69 91 THR A C 1
ATOM 669 O O . THR A 1 91 ? 2.344 8.056 -0.782 1.00 97.69 91 THR A O 1
ATOM 672 N N . VAL A 1 92 ? 1.197 9.885 -0.155 1.00 98.44 92 VAL A N 1
ATOM 673 C CA . VAL A 1 92 ? 0.128 9.735 -1.140 1.00 98.44 92 VAL A CA 1
ATOM 674 C C . VAL A 1 92 ? -0.181 11.046 -1.845 1.00 98.44 92 VAL A C 1
ATOM 676 O O . VAL A 1 92 ? -0.006 12.143 -1.320 1.00 98.44 92 VAL A O 1
ATOM 679 N N . SER A 1 93 ? -0.710 10.926 -3.058 1.00 98.31 93 SER A N 1
ATOM 680 C CA . SER A 1 93 ? -1.280 12.049 -3.809 1.00 98.31 93 SER A CA 1
ATOM 681 C C . SER A 1 93 ? -2.413 12.732 -3.037 1.00 98.31 93 SER A C 1
ATOM 683 O O . SER A 1 93 ? -3.089 12.098 -2.231 1.00 98.31 93 SER A O 1
ATOM 685 N N . GLN A 1 94 ? -2.707 13.992 -3.367 1.00 97.31 94 GLN A N 1
ATOM 686 C CA . GLN A 1 94 ? -3.762 14.789 -2.721 1.00 97.31 94 GLN A CA 1
ATOM 687 C C . GLN A 1 94 ? -5.147 14.109 -2.703 1.00 97.31 94 GLN A C 1
ATOM 689 O O . GLN A 1 94 ? -5.942 14.342 -1.798 1.00 97.31 94 GLN A O 1
ATOM 694 N N . ASN A 1 95 ? -5.459 13.267 -3.695 1.00 97.44 95 ASN A N 1
ATOM 695 C CA . ASN A 1 95 ? -6.727 12.531 -3.768 1.00 97.44 95 ASN A CA 1
ATOM 696 C C . ASN A 1 95 ? -6.655 11.105 -3.181 1.00 97.44 95 ASN A C 1
ATOM 698 O O . ASN A 1 95 ? -7.625 10.352 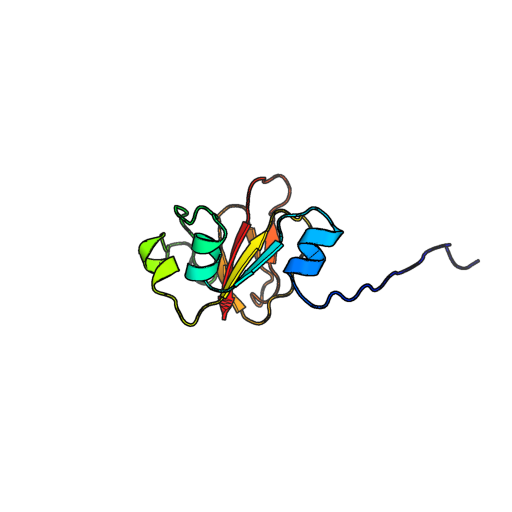-3.312 1.00 97.44 95 ASN A O 1
ATOM 702 N N . ALA A 1 96 ? -5.520 10.756 -2.568 1.00 98.25 96 ALA A N 1
ATOM 703 C CA . ALA A 1 96 ? -5.189 9.469 -1.967 1.00 98.25 96 ALA A CA 1
ATOM 704 C C . ALA A 1 96 ? -5.238 8.261 -2.924 1.00 98.25 96 ALA A C 1
ATOM 706 O O . ALA A 1 96 ? -5.364 7.132 -2.462 1.00 98.25 96 ALA A O 1
ATOM 707 N N . LYS A 1 97 ? -5.154 8.455 -4.249 1.00 98.56 97 LYS A N 1
ATOM 708 C CA . LYS A 1 97 ? -5.240 7.351 -5.232 1.00 98.56 97 LYS A CA 1
ATOM 709 C C . LYS A 1 97 ? -3.900 6.863 -5.773 1.00 98.56 97 LYS A C 1
ATOM 711 O O . LYS A 1 97 ? -3.866 5.873 -6.495 1.00 98.56 97 LYS A O 1
ATOM 716 N N . THR A 1 98 ? -2.817 7.549 -5.448 1.00 98.56 98 THR A N 1
ATOM 717 C CA . THR A 1 98 ? -1.457 7.144 -5.797 1.00 98.56 98 THR A CA 1
ATOM 718 C C . THR A 1 98 ? -0.605 7.181 -4.540 1.00 98.56 98 THR A C 1
ATOM 720 O O . THR A 1 98 ? -0.684 8.171 -3.811 1.00 98.56 98 THR A O 1
ATOM 723 N N . ALA A 1 99 ? 0.187 6.138 -4.305 1.00 98.31 99 ALA A N 1
ATOM 724 C CA . ALA A 1 99 ? 1.129 6.036 -3.194 1.00 98.31 99 ALA A CA 1
ATOM 725 C C . ALA A 1 99 ? 2.560 5.862 -3.713 1.00 98.31 99 ALA A C 1
ATOM 727 O O . ALA A 1 99 ? 2.762 5.273 -4.773 1.00 98.31 99 ALA A O 1
ATOM 728 N N . TRP A 1 100 ? 3.545 6.380 -2.987 1.00 97.94 100 TRP A N 1
ATOM 729 C CA . TRP A 1 100 ? 4.966 6.180 -3.283 1.00 97.94 100 TRP A CA 1
ATOM 730 C C . TRP A 1 100 ? 5.792 6.243 -2.003 1.00 97.94 100 TRP A C 1
ATOM 732 O O . TRP A 1 100 ? 5.363 6.814 -0.994 1.00 97.94 100 TRP A O 1
ATOM 742 N N . ARG A 1 101 ? 6.990 5.659 -2.053 1.00 97.88 101 ARG A N 1
ATOM 743 C CA . ARG A 1 101 ? 7.987 5.807 -0.995 1.00 97.88 101 ARG A CA 1
ATOM 744 C C . ARG A 1 101 ? 8.502 7.245 -0.952 1.00 97.88 101 ARG A C 1
ATOM 746 O O . ARG A 1 101 ? 8.779 7.844 -1.991 1.00 97.88 101 ARG A O 1
ATOM 753 N N . ILE A 1 102 ? 8.674 7.794 0.244 1.00 96.88 102 ILE A N 1
ATOM 754 C CA . ILE A 1 102 ? 9.324 9.094 0.432 1.00 96.88 102 ILE A CA 1
ATOM 755 C C . ILE A 1 102 ? 10.792 8.998 -0.015 1.00 96.88 102 ILE A C 1
ATOM 757 O O . ILE A 1 102 ? 11.504 8.056 0.319 1.00 96.88 102 ILE A O 1
ATOM 761 N N . HIS A 1 103 ? 11.263 9.978 -0.786 1.00 94.00 103 HIS A N 1
ATOM 762 C CA . HIS A 1 103 ? 12.637 9.978 -1.284 1.00 94.00 103 HIS A CA 1
ATOM 763 C C . HIS A 1 103 ? 13.658 9.970 -0.133 1.00 94.00 103 HIS A C 1
ATOM 765 O O . HIS A 1 103 ? 13.595 10.818 0.753 1.00 94.00 103 HIS A O 1
ATOM 771 N N . GLY A 1 104 ? 14.619 9.042 -0.183 1.00 92.50 104 GLY A N 1
ATOM 772 C CA . GLY A 1 104 ? 15.659 8.877 0.839 1.00 92.50 104 GLY A CA 1
ATOM 773 C C . GLY A 1 104 ? 15.292 7.925 1.981 1.00 92.50 104 GLY A C 1
ATOM 774 O O . GLY A 1 104 ? 16.185 7.511 2.715 1.00 92.50 104 GLY A O 1
ATOM 775 N N . GLU A 1 105 ? 14.022 7.532 2.102 1.00 94.81 105 GLU A N 1
ATOM 776 C CA . GLU A 1 105 ? 13.602 6.472 3.020 1.00 94.81 105 GLU A CA 1
ATOM 777 C C . GLU A 1 105 ? 13.887 5.082 2.430 1.00 94.81 105 GLU A C 1
ATOM 779 O O . GLU A 1 105 ? 14.085 4.919 1.222 1.00 94.81 105 GLU A O 1
ATOM 784 N N . SER A 1 106 ? 13.899 4.058 3.284 1.00 92.69 106 SER A N 1
ATOM 785 C CA . SER A 1 106 ? 14.094 2.658 2.884 1.00 92.69 106 SER A CA 1
ATOM 786 C C . SER A 1 106 ? 13.116 1.724 3.606 1.00 92.69 106 SER A C 1
ATOM 788 O O . SER A 1 106 ? 12.298 2.164 4.418 1.00 92.69 106 SER A O 1
ATOM 790 N N . GLY A 1 107 ? 13.175 0.431 3.285 1.00 94.81 107 GLY A N 1
ATOM 791 C CA . GLY A 1 107 ? 12.301 -0.587 3.864 1.00 94.81 107 GLY A CA 1
ATOM 792 C C . GLY A 1 107 ? 10.915 -0.641 3.224 1.00 94.81 107 GLY A C 1
ATOM 793 O O . GLY A 1 107 ? 10.519 0.230 2.449 1.00 94.81 107 GLY A O 1
ATOM 794 N N . LEU A 1 108 ? 10.165 -1.693 3.542 1.00 97.94 108 LEU A N 1
ATOM 795 C CA . LEU A 1 108 ? 8.861 -1.952 2.934 1.00 97.94 108 LEU A CA 1
ATOM 796 C C . LEU A 1 108 ? 7.875 -0.812 3.210 1.00 97.94 108 LEU A C 1
ATOM 798 O O . LEU A 1 108 ? 7.752 -0.332 4.338 1.00 97.94 108 LEU A O 1
ATOM 802 N N . VAL A 1 109 ? 7.179 -0.384 2.163 1.00 98.50 109 VAL A N 1
ATOM 803 C CA . VAL A 1 109 ? 6.039 0.528 2.260 1.00 98.50 109 VAL A CA 1
ATOM 804 C C . VAL A 1 109 ? 4.774 -0.297 2.434 1.00 98.50 109 VAL A C 1
ATOM 806 O O . VAL A 1 109 ? 4.572 -1.254 1.691 1.00 98.50 109 VAL A O 1
ATOM 809 N N . TYR A 1 110 ? 3.910 0.111 3.361 1.00 98.81 110 TYR A N 1
ATOM 810 C CA . TYR A 1 110 ? 2.608 -0.498 3.614 1.00 98.81 110 TYR A CA 1
ATOM 811 C C . TYR A 1 110 ? 1.508 0.534 3.378 1.00 98.81 110 TYR A C 1
ATOM 813 O O . TYR A 1 110 ? 1.569 1.646 3.905 1.00 98.81 110 TYR A O 1
ATOM 821 N N . VAL A 1 111 ? 0.486 0.167 2.604 1.00 98.81 111 VAL A N 1
ATOM 822 C CA . VAL A 1 111 ? -0.671 1.031 2.332 1.00 98.81 111 VAL A CA 1
ATOM 823 C C . VAL A 1 111 ? -1.957 0.220 2.412 1.00 98.81 111 VAL A C 1
ATOM 825 O O . VAL A 1 111 ? -2.156 -0.710 1.631 1.00 98.81 111 VAL A O 1
ATOM 828 N N . ILE A 1 112 ? -2.861 0.608 3.310 1.00 98.75 112 ILE A N 1
ATOM 829 C CA . ILE A 1 112 ? -4.230 0.07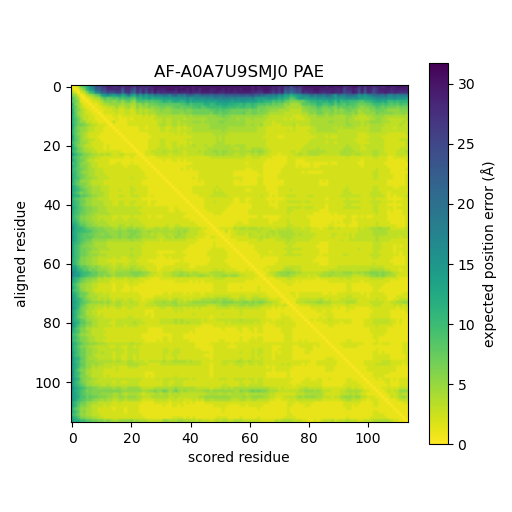7 3.367 1.00 98.75 112 ILE A CA 1
ATOM 830 C C . ILE A 1 112 ? -5.128 0.956 2.502 1.00 98.75 112 ILE A C 1
ATOM 832 O O . ILE A 1 112 ? -5.090 2.179 2.637 1.00 98.75 112 ILE A O 1
ATOM 836 N N . PHE A 1 113 ? -5.952 0.367 1.633 1.00 98.69 113 PHE A N 1
ATOM 837 C CA . PHE A 1 113 ? -6.824 1.112 0.722 1.00 98.69 113 PHE A CA 1
ATOM 838 C C . PHE A 1 113 ? -8.172 0.427 0.443 1.00 98.69 113 PHE A C 1
ATOM 840 O O . PHE A 1 113 ? -8.302 -0.791 0.593 1.00 98.69 113 PHE A O 1
ATOM 847 N N . LYS A 1 114 ? -9.164 1.228 0.023 1.00 96.50 114 LYS A N 1
ATOM 848 C CA . LYS A 1 114 ? -10.517 0.804 -0.396 1.00 96.50 114 LYS A CA 1
ATOM 849 C C . LYS A 1 114 ? -11.020 1.585 -1.603 1.00 96.50 114 LYS A C 1
ATOM 851 O O . LYS A 1 114 ? -10.841 2.824 -1.626 1.00 96.50 114 LYS A O 1
#

Radius of gyration: 15.22 Å; Cα contacts (8 Å, |Δi|>4): 209; chains: 1; bounding box: 29×32×51 Å

Secondary structure (DSSP, 8-state):
------------SSHHHHHHHHT--EEEE-HHHHHHTT------EEESS-TT-EE-HHHHHH-TTSEEEEE--SS-EE-SS-EEEE-TTEEE-TTS-EEEEPTT--S-EEEEE-

Nearest PDB structures (foldseek):
  1yox-assembly1_B  TM=7.122E-01  e=8.509E-01  Pseudomonas aeruginosa PAO1
  5w1n-assembly2_B  TM=1.894E-01  e=7.981E+00  Human astrovirus 2

Mean predicted aligned error: 3.6 Å

Foldseek 3Di:
DPPPDDDDDDDDPDQVRVCVVVVWDWDKAALVVCVVVPDDQQAWWAFLVGRVDIDGSVRSNVPRVKMKIKTFDQDKDFAPFAWGIKGPQKDADPRRRIIGGDPPDGDIIMTIGD

pLDDT: mean 95.28, std 7.42, range [45.03, 98.81]